Protein AF-A0A4V6ATI4-F1 (afdb_monomer_lite)

Structure (mmCIF, N/CA/C/O backbone):
data_AF-A0A4V6ATI4-F1
#
_entry.id   AF-A0A4V6ATI4-F1
#
loop_
_atom_site.group_PDB
_atom_site.id
_atom_site.type_symbol
_atom_site.label_atom_id
_atom_site.label_alt_id
_atom_site.label_comp_id
_atom_site.label_asym_id
_atom_site.label_entity_id
_atom_site.label_seq_id
_atom_site.pdbx_PDB_ins_code
_atom_site.Cartn_x
_atom_site.Cartn_y
_atom_site.Cartn_z
_atom_site.occupancy
_atom_site.B_iso_or_equiv
_atom_site.auth_seq_id
_atom_site.auth_comp_id
_atom_site.auth_asym_id
_atom_site.auth_atom_id
_atom_site.pdbx_PDB_model_num
ATOM 1 N N . MET A 1 1 ? -20.658 16.738 53.980 1.00 51.41 1 MET A N 1
ATOM 2 C CA . MET A 1 1 ? -21.753 16.509 53.014 1.00 51.41 1 MET A CA 1
ATOM 3 C C . MET A 1 1 ? -21.389 15.296 52.173 1.00 51.41 1 MET A C 1
ATOM 5 O O . MET A 1 1 ? -20.406 15.365 51.452 1.00 51.41 1 MET A O 1
ATOM 9 N N . GLY A 1 2 ? -22.086 14.169 52.348 1.00 73.56 2 GLY A N 1
ATOM 10 C CA . GLY A 1 2 ? -21.854 12.952 51.560 1.00 73.56 2 GLY A CA 1
ATOM 11 C C . GLY A 1 2 ? -22.590 13.044 50.225 1.00 73.56 2 GLY A C 1
ATOM 12 O O . GLY A 1 2 ? -23.800 13.262 50.216 1.00 73.56 2 GLY A O 1
ATOM 13 N N . GLY A 1 3 ? -21.861 12.955 49.112 1.00 78.12 3 GLY A N 1
ATOM 14 C CA . GLY A 1 3 ? -22.430 13.020 47.764 1.00 78.12 3 GLY A CA 1
ATOM 15 C C . GLY A 1 3 ? -23.331 11.821 47.461 1.00 78.12 3 GLY A C 1
ATOM 16 O O . GLY A 1 3 ? -23.058 10.707 47.905 1.00 78.12 3 GLY A O 1
ATOM 17 N N . ARG A 1 4 ? -24.415 12.050 46.707 1.00 84.00 4 ARG A N 1
ATOM 18 C CA . ARG A 1 4 ? -25.284 10.975 46.205 1.00 84.00 4 ARG A CA 1
ATOM 19 C C . ARG A 1 4 ? -24.460 10.013 45.334 1.00 84.00 4 ARG A C 1
ATOM 21 O O . ARG A 1 4 ? -23.765 10.495 44.441 1.00 84.00 4 ARG A O 1
ATOM 28 N N . PRO A 1 5 ? -24.543 8.688 45.551 1.00 80.81 5 PRO A N 1
ATOM 29 C CA . PRO A 1 5 ? -23.920 7.735 44.647 1.00 80.81 5 PRO A CA 1
ATOM 30 C C . PRO A 1 5 ? -24.667 7.744 43.309 1.00 80.81 5 PRO A C 1
ATOM 32 O O . PRO A 1 5 ? -25.898 7.702 43.276 1.00 80.81 5 PRO A O 1
ATOM 35 N N . PHE A 1 6 ? -23.917 7.790 42.212 1.00 78.69 6 PHE A N 1
ATOM 36 C CA . PHE A 1 6 ? -24.440 7.630 40.859 1.00 78.69 6 PHE A CA 1
ATOM 37 C C . PHE A 1 6 ? -23.923 6.309 40.293 1.00 78.69 6 PHE A C 1
ATOM 39 O O . PHE A 1 6 ? -22.732 6.018 40.385 1.00 78.69 6 PHE A O 1
ATOM 46 N N . GLY A 1 7 ? -24.826 5.505 39.735 1.00 79.94 7 GLY A N 1
ATOM 47 C CA . GLY A 1 7 ? -24.481 4.328 38.943 1.00 79.94 7 GLY A CA 1
ATOM 48 C C . GLY A 1 7 ? -24.511 4.683 37.460 1.00 79.94 7 GLY A C 1
ATOM 49 O O . GLY A 1 7 ? -25.443 5.347 37.011 1.00 79.94 7 GLY A O 1
ATOM 50 N N . LEU A 1 8 ? -23.503 4.248 36.708 1.00 77.75 8 LEU A N 1
ATOM 51 C CA . LEU A 1 8 ? -23.476 4.333 35.250 1.00 77.75 8 LEU A CA 1
ATOM 52 C C . LEU A 1 8 ? -23.745 2.938 34.687 1.00 77.75 8 LEU A C 1
ATOM 54 O O . LEU A 1 8 ? -23.033 1.996 35.023 1.00 77.75 8 LEU A O 1
ATOM 58 N N . VAL A 1 9 ? -24.757 2.817 33.832 1.00 81.50 9 VAL A N 1
ATOM 59 C CA . VAL A 1 9 ? -25.062 1.590 33.088 1.00 81.50 9 VAL A CA 1
ATOM 60 C C . VAL A 1 9 ? -24.976 1.922 31.609 1.00 81.50 9 VAL A C 1
ATOM 62 O O . VAL A 1 9 ? -25.601 2.884 31.159 1.00 81.50 9 VAL A O 1
ATOM 65 N N . ILE A 1 10 ? -24.199 1.141 30.862 1.00 83.44 10 ILE A N 1
ATOM 66 C CA . ILE A 1 10 ? -24.066 1.294 29.413 1.00 83.44 10 ILE A CA 1
ATOM 67 C C . ILE A 1 10 ? -24.834 0.152 28.761 1.00 83.44 10 ILE A C 1
ATOM 69 O O . ILE A 1 10 ? -24.592 -1.015 29.053 1.00 83.44 10 ILE A O 1
ATOM 73 N N . ASN A 1 11 ? -25.774 0.497 27.889 1.00 88.94 11 ASN A N 1
ATOM 74 C CA . ASN A 1 11 ? -26.579 -0.473 27.163 1.00 88.94 11 ASN A CA 1
ATOM 75 C C . ASN A 1 11 ? -26.072 -0.563 25.717 1.00 88.94 11 ASN A C 1
ATOM 77 O O . ASN A 1 11 ? -26.278 0.361 24.926 1.00 88.94 11 ASN A O 1
ATOM 81 N N . LEU A 1 12 ? -25.361 -1.643 25.398 1.00 86.81 12 LEU A N 1
ATOM 82 C CA . LEU A 1 12 ? -24.815 -1.903 24.072 1.00 86.81 12 LEU A CA 1
ATOM 83 C C . LEU A 1 12 ? -25.870 -2.570 23.199 1.00 86.81 12 LEU A C 1
ATOM 85 O O . LEU A 1 12 ? -26.280 -3.697 23.456 1.00 86.81 12 LEU A O 1
ATOM 89 N N . ASN A 1 13 ? -26.253 -1.886 22.126 1.00 90.31 13 ASN A N 1
ATOM 90 C CA . ASN A 1 13 ? -27.075 -2.456 21.068 1.00 90.31 13 ASN A CA 1
ATOM 91 C C . ASN A 1 13 ? -26.168 -2.764 19.878 1.00 90.31 13 ASN A C 1
ATOM 93 O O . ASN A 1 13 ? -25.536 -1.852 19.342 1.00 90.31 13 ASN A O 1
ATOM 97 N N . TYR A 1 14 ? -26.091 -4.029 19.471 1.00 88.50 14 TYR A N 1
ATOM 98 C CA . TYR A 1 14 ? -25.265 -4.455 18.342 1.00 88.50 14 TYR A CA 1
ATOM 99 C C . TYR A 1 14 ? -25.998 -5.468 17.464 1.00 88.50 14 TYR A C 1
ATOM 101 O O . TYR A 1 14 ? -27.003 -6.059 17.855 1.00 88.50 14 TYR A O 1
ATOM 109 N N . LYS A 1 15 ? -25.506 -5.628 16.237 1.00 91.50 15 LYS A N 1
ATOM 110 C CA . LYS A 1 15 ? -26.082 -6.510 15.225 1.00 91.50 15 LYS A CA 1
ATOM 111 C C . LYS A 1 15 ? -25.006 -7.472 14.742 1.00 91.50 15 LYS A C 1
ATOM 113 O O . LYS A 1 15 ? -23.894 -7.034 14.453 1.00 91.50 15 LYS A O 1
ATOM 118 N N . ASP A 1 16 ? -25.320 -8.761 14.678 1.00 88.31 16 ASP A N 1
ATOM 119 C CA . ASP A 1 16 ? -24.392 -9.749 14.120 1.00 88.31 16 ASP A CA 1
ATOM 120 C C . ASP A 1 16 ? -24.369 -9.709 12.579 1.00 88.31 16 ASP A C 1
ATOM 122 O O . ASP A 1 16 ? -25.160 -9.019 11.928 1.00 88.31 16 ASP A O 1
ATOM 126 N N . GLY A 1 17 ? -23.462 -10.482 11.975 1.00 86.31 17 GLY A N 1
ATOM 127 C CA . GLY A 1 17 ? -23.374 -10.608 10.516 1.00 86.31 17 GLY A CA 1
ATOM 128 C C . GLY A 1 17 ? -24.615 -11.226 9.854 1.00 86.31 17 GLY A C 1
ATOM 129 O O . GLY A 1 17 ? -24.803 -11.052 8.653 1.00 86.31 17 GLY A O 1
ATOM 130 N N . ASN A 1 18 ? -25.481 -11.898 10.620 1.00 91.69 18 ASN A N 1
ATOM 131 C CA . ASN A 1 18 ? -26.698 -12.559 10.132 1.00 91.69 18 ASN A CA 1
ATOM 132 C C . ASN A 1 18 ? -27.937 -11.663 10.232 1.00 91.69 18 ASN A C 1
ATOM 134 O O . ASN A 1 18 ? -28.995 -11.990 9.697 1.00 91.69 18 ASN A O 1
ATOM 138 N N . GLY A 1 19 ? -27.811 -10.523 10.898 1.00 90.00 19 GLY A N 1
ATOM 139 C CA . GLY A 1 19 ? -28.856 -9.535 11.014 1.00 90.00 19 GLY A CA 1
ATOM 140 C C . GLY A 1 19 ? -29.573 -9.490 12.359 1.00 90.00 19 GLY A C 1
ATOM 141 O O . GLY A 1 19 ? -30.452 -8.643 12.530 1.00 90.00 19 GLY A O 1
ATOM 142 N N . ASN A 1 20 ? -29.207 -10.361 13.295 1.00 92.25 20 ASN A N 1
ATOM 143 C CA . ASN A 1 20 ? -29.852 -10.463 14.594 1.00 92.25 20 ASN A CA 1
ATOM 144 C C . ASN A 1 20 ? -29.415 -9.309 15.491 1.00 92.25 20 ASN A C 1
ATOM 146 O O . ASN A 1 20 ? -28.237 -8.950 15.531 1.00 92.25 20 ASN A O 1
ATOM 150 N N . ILE A 1 21 ? -30.379 -8.733 16.204 1.00 92.69 21 ILE A N 1
ATOM 151 C CA . ILE A 1 21 ? -30.162 -7.606 17.107 1.00 92.69 21 ILE A CA 1
ATOM 152 C C . ILE A 1 21 ? -29.968 -8.154 18.518 1.00 92.69 21 ILE A C 1
ATOM 154 O O . ILE A 1 21 ? -30.798 -8.917 19.011 1.00 92.69 21 ILE A O 1
ATOM 158 N N . PHE A 1 22 ? -28.894 -7.722 19.164 1.00 91.38 22 PHE A N 1
ATOM 159 C CA . PHE A 1 22 ? -28.559 -8.052 20.539 1.00 91.38 22 PHE A CA 1
ATOM 160 C C . PHE A 1 22 ? -28.482 -6.780 21.372 1.00 91.38 22 PHE A C 1
ATOM 162 O O . PHE A 1 22 ? -28.078 -5.718 20.890 1.00 91.38 22 PHE A O 1
ATOM 169 N N . GLN A 1 23 ? -28.864 -6.914 22.635 1.00 91.12 23 GLN A N 1
ATOM 170 C CA . GLN A 1 23 ? -28.819 -5.849 23.617 1.00 91.12 23 GLN A CA 1
ATOM 171 C C . GLN A 1 23 ? -28.158 -6.392 24.881 1.00 91.12 23 GLN A C 1
ATOM 173 O O . GLN A 1 23 ? -28.637 -7.381 25.437 1.00 91.12 23 GLN A O 1
ATOM 178 N N . ASP A 1 24 ? -27.080 -5.751 25.325 1.00 86.88 24 ASP A N 1
ATOM 179 C CA . ASP A 1 24 ? -26.341 -6.160 26.518 1.00 86.88 24 ASP A CA 1
ATOM 180 C C . ASP A 1 24 ? -26.087 -4.978 27.461 1.00 86.88 24 ASP A C 1
ATOM 182 O O . ASP A 1 24 ? -25.717 -3.880 27.037 1.00 86.88 24 ASP A O 1
ATOM 186 N N . ALA A 1 25 ? -26.309 -5.199 28.756 1.00 85.44 25 ALA A N 1
ATOM 187 C CA . ALA A 1 25 ? -26.164 -4.183 29.790 1.00 85.44 25 ALA A CA 1
ATOM 188 C C . ALA A 1 25 ? -24.832 -4.380 30.517 1.00 85.44 25 ALA A C 1
ATOM 190 O O . ALA A 1 25 ? -24.690 -5.243 31.382 1.00 85.44 25 ALA A O 1
ATOM 191 N N . VAL A 1 26 ? -23.860 -3.539 30.180 1.00 81.44 26 VAL A N 1
ATOM 192 C CA . VAL A 1 26 ? -22.494 -3.637 30.685 1.00 81.44 26 VAL A CA 1
ATOM 193 C C . VAL A 1 26 ? -22.331 -2.739 31.918 1.00 81.44 26 VAL A C 1
ATOM 195 O O . VAL A 1 26 ? -22.599 -1.533 31.869 1.00 81.44 26 VAL A O 1
ATOM 198 N N . PHE A 1 27 ? -21.877 -3.320 33.035 1.00 78.75 27 PHE A N 1
ATOM 199 C CA . PHE A 1 27 ? -21.609 -2.618 34.298 1.00 78.75 27 PHE A CA 1
ATOM 200 C C . PHE A 1 27 ? -20.223 -2.990 34.836 1.00 78.75 27 PHE A C 1
ATOM 202 O O . PHE A 1 27 ? -19.949 -4.163 35.077 1.00 78.75 27 PHE A O 1
ATOM 209 N N . ASN A 1 28 ? -19.354 -1.993 35.044 1.00 72.81 28 ASN A N 1
ATOM 210 C CA . A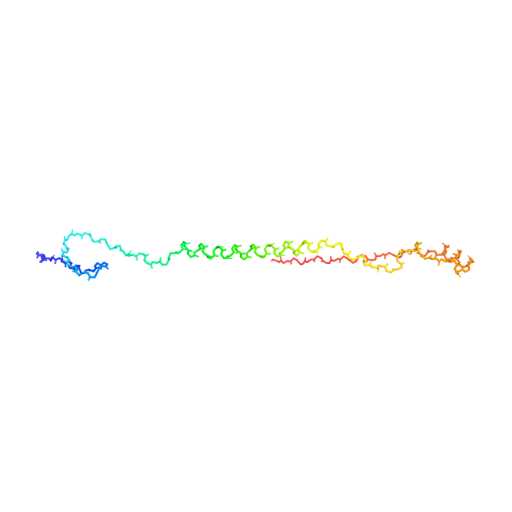SN A 1 28 ? -17.972 -2.174 35.524 1.00 72.81 28 ASN A CA 1
ATOM 211 C C . ASN A 1 28 ? -17.108 -3.138 34.684 1.00 72.81 28 ASN A C 1
ATOM 213 O O . ASN A 1 28 ? -16.199 -3.775 35.213 1.00 72.81 28 ASN A O 1
ATOM 217 N N . GLN A 1 29 ? -17.367 -3.250 33.382 1.00 77.19 29 GLN A N 1
ATOM 218 C CA . GLN A 1 29 ? -16.573 -4.077 32.471 1.00 77.19 29 GLN A CA 1
ATOM 219 C C . GLN A 1 29 ? -15.965 -3.218 31.360 1.00 77.19 29 GLN A C 1
ATOM 221 O O . GLN A 1 29 ? -16.519 -2.189 30.969 1.00 77.19 29 GLN A O 1
ATOM 226 N N . THR A 1 30 ? -14.816 -3.650 30.849 1.00 80.50 30 THR A N 1
ATOM 227 C CA . THR A 1 30 ? -14.158 -3.040 29.692 1.00 80.50 30 THR A CA 1
ATOM 228 C C . THR A 1 30 ? -14.698 -3.670 28.415 1.00 80.50 30 THR A C 1
ATOM 230 O O . THR A 1 30 ? -14.645 -4.887 28.260 1.00 80.50 30 THR A O 1
ATOM 233 N N . VAL A 1 31 ? -15.189 -2.843 27.491 1.00 76.50 31 VAL A N 1
ATOM 234 C CA . VAL A 1 31 ? -15.625 -3.279 26.159 1.00 76.50 31 VAL A CA 1
ATOM 235 C C . VAL A 1 31 ? -14.528 -2.941 25.160 1.00 76.50 31 VAL A C 1
ATOM 237 O O . VAL A 1 31 ? -14.161 -1.777 25.007 1.00 76.50 31 VAL A O 1
ATOM 240 N N . THR A 1 32 ? -14.003 -3.952 24.476 1.00 79.88 32 THR A N 1
ATOM 241 C CA . THR A 1 32 ? -13.059 -3.770 23.370 1.00 79.88 32 THR A CA 1
ATOM 242 C C . THR A 1 32 ? -13.827 -3.743 22.058 1.00 79.88 32 THR A C 1
ATOM 244 O O . THR A 1 32 ? -14.299 -4.781 21.596 1.00 79.88 32 THR A O 1
ATOM 247 N N . LEU A 1 33 ? -13.957 -2.559 21.461 1.00 75.75 33 LEU A N 1
ATOM 248 C CA . LEU A 1 33 ? -14.473 -2.428 20.104 1.00 75.75 33 LEU A CA 1
ATOM 249 C C . LEU A 1 33 ? -13.324 -2.643 19.123 1.00 75.75 33 LEU A C 1
ATOM 251 O O . LEU A 1 33 ? -12.448 -1.796 18.979 1.00 75.75 33 LEU A O 1
ATOM 255 N N . THR A 1 34 ? -13.325 -3.799 18.473 1.00 76.56 34 THR A N 1
ATOM 256 C CA . THR A 1 34 ? -12.477 -4.059 17.313 1.00 76.56 34 THR A CA 1
ATOM 257 C C . THR A 1 34 ? -13.263 -3.668 16.075 1.00 76.56 34 THR A C 1
ATOM 259 O O . THR A 1 34 ? -14.188 -4.378 15.670 1.00 76.56 34 THR A O 1
ATOM 262 N N . GLU A 1 35 ? -12.931 -2.522 15.497 1.00 72.81 35 GLU A N 1
ATOM 263 C CA . GLU A 1 35 ? -13.419 -2.184 14.169 1.00 72.81 35 GLU A CA 1
ATOM 264 C C . GLU A 1 35 ? -12.839 -3.189 13.176 1.00 72.81 35 GLU A C 1
ATOM 266 O O . GLU A 1 35 ? -11.662 -3.554 13.241 1.00 72.81 35 GLU A O 1
ATOM 271 N N . ARG A 1 36 ? -13.687 -3.693 12.277 1.00 71.12 36 ARG A N 1
ATOM 272 C CA . ARG A 1 36 ? -13.202 -4.480 11.154 1.00 71.12 36 ARG A CA 1
ATOM 273 C C . ARG A 1 36 ? -12.410 -3.516 10.287 1.00 71.12 36 ARG A C 1
ATOM 275 O O . ARG A 1 36 ? -12.981 -2.560 9.767 1.00 71.12 36 ARG A O 1
ATOM 282 N N . GLU A 1 37 ? -11.115 -3.761 10.145 1.00 67.12 37 GLU A N 1
ATOM 283 C CA . GLU A 1 37 ? -10.302 -3.098 9.135 1.00 67.12 37 GLU A CA 1
ATOM 284 C C . GLU A 1 37 ? -10.762 -3.591 7.753 1.00 67.12 37 GLU A C 1
ATOM 286 O O . GLU A 1 37 ? -10.060 -4.314 7.059 1.00 67.12 37 GLU A O 1
ATOM 291 N N . ASP A 1 38 ? -11.956 -3.182 7.313 1.00 67.00 38 ASP A N 1
ATOM 292 C CA . ASP A 1 38 ? -12.355 -3.209 5.899 1.00 67.00 38 ASP A CA 1
ATOM 293 C C . ASP A 1 38 ? -11.617 -2.078 5.139 1.00 67.00 38 ASP A C 1
ATOM 295 O O . ASP A 1 38 ? -12.130 -1.449 4.211 1.00 67.00 38 ASP A O 1
ATOM 299 N N . GLY A 1 39 ? -10.390 -1.783 5.574 1.00 68.38 39 GLY A N 1
ATOM 300 C CA . GLY A 1 39 ? -9.457 -0.885 4.937 1.00 68.38 39 GLY A CA 1
ATOM 301 C C . GLY A 1 39 ? -8.798 -1.659 3.818 1.00 68.38 39 GLY A C 1
ATOM 302 O O . GLY A 1 39 ? -7.982 -2.534 4.070 1.00 68.38 39 GLY A O 1
ATOM 303 N N . LEU A 1 40 ? -9.226 -1.356 2.595 1.00 73.94 40 LEU A N 1
ATOM 304 C CA . LEU A 1 40 ? -8.519 -1.587 1.342 1.00 73.94 40 LEU A CA 1
ATOM 305 C C . LEU A 1 40 ? -7.110 -2.190 1.539 1.00 73.94 40 LEU A C 1
ATOM 307 O O . LEU A 1 40 ? -6.191 -1.468 1.923 1.00 73.94 40 LEU A O 1
ATOM 311 N N . ASP A 1 41 ? -6.960 -3.492 1.274 1.00 87.81 41 ASP A N 1
ATOM 312 C CA . ASP A 1 41 ? -5.714 -4.224 1.521 1.00 87.81 41 ASP A CA 1
ATOM 313 C C . ASP A 1 41 ? -4.552 -3.636 0.701 1.00 87.81 41 ASP A C 1
ATOM 315 O O . ASP A 1 41 ? -4.376 -3.898 -0.497 1.00 87.81 41 ASP A O 1
ATOM 319 N N . GLY A 1 42 ? -3.773 -2.786 1.371 1.00 88.62 42 GLY A N 1
ATOM 320 C CA . GLY A 1 42 ? -2.665 -2.054 0.780 1.00 88.62 42 GLY A CA 1
ATOM 321 C C . GLY A 1 42 ? -1.551 -2.976 0.296 1.00 88.62 42 GLY A C 1
ATOM 322 O O . GLY A 1 42 ? -0.871 -2.624 -0.666 1.00 88.62 42 GLY A O 1
ATOM 323 N N . GLU A 1 43 ? -1.400 -4.161 0.897 1.00 89.25 43 GLU A N 1
ATOM 324 C CA . GLU A 1 43 ? -0.416 -5.160 0.479 1.00 89.25 43 GLU A CA 1
ATOM 325 C C . GLU A 1 43 ? -0.735 -5.661 -0.933 1.00 89.25 43 GLU A C 1
ATOM 327 O O . GLU A 1 43 ? 0.096 -5.559 -1.844 1.00 89.25 43 GLU A O 1
ATOM 332 N N . THR A 1 44 ? -1.975 -6.109 -1.144 1.00 89.50 44 THR A N 1
ATOM 333 C CA . THR A 1 44 ? -2.436 -6.615 -2.442 1.00 89.50 44 THR A CA 1
ATOM 334 C C . THR A 1 44 ? -2.392 -5.534 -3.525 1.00 89.50 44 THR A C 1
ATOM 336 O O . THR A 1 44 ? -1.980 -5.789 -4.661 1.00 89.50 44 THR A O 1
ATOM 339 N N . ILE A 1 45 ? -2.766 -4.297 -3.196 1.00 92.44 45 ILE A N 1
ATOM 340 C CA . ILE A 1 45 ? -2.737 -3.190 -4.164 1.00 92.44 45 ILE A CA 1
ATOM 341 C C . ILE A 1 45 ? -1.309 -2.807 -4.529 1.00 92.44 45 ILE A C 1
ATOM 343 O O . ILE A 1 45 ? -0.999 -2.647 -5.713 1.00 92.44 45 ILE A O 1
ATOM 347 N N . PHE A 1 46 ? -0.431 -2.690 -3.533 1.00 94.19 46 PHE A N 1
ATOM 348 C CA . PHE A 1 46 ? 0.978 -2.411 -3.765 1.00 94.19 46 PHE A CA 1
ATOM 349 C C . PHE A 1 46 ? 1.609 -3.484 -4.657 1.00 94.19 46 PHE A C 1
ATOM 351 O O . PHE A 1 46 ? 2.307 -3.147 -5.616 1.00 94.19 46 PHE A O 1
ATOM 358 N N . MET A 1 47 ? 1.298 -4.759 -4.408 1.00 96.00 47 MET A N 1
ATOM 359 C CA . MET A 1 47 ? 1.762 -5.871 -5.233 1.00 96.00 47 MET A CA 1
ATOM 360 C C . MET A 1 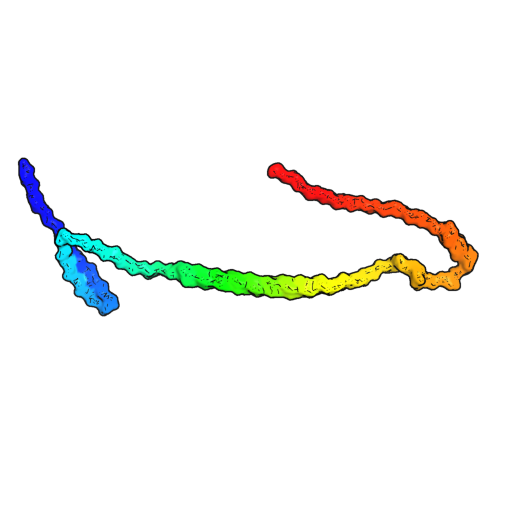47 ? 1.353 -5.696 -6.704 1.00 96.00 47 MET A C 1
ATOM 362 O O . MET A 1 47 ? 2.200 -5.828 -7.591 1.00 96.00 47 MET A O 1
ATOM 366 N N . TYR A 1 48 ? 0.094 -5.353 -6.995 1.00 95.69 48 TYR A N 1
ATOM 367 C CA . TYR A 1 48 ? -0.352 -5.158 -8.380 1.00 95.69 48 TYR A CA 1
ATOM 368 C C . TYR A 1 48 ? 0.306 -3.957 -9.062 1.00 95.69 48 TYR A C 1
ATOM 370 O O . TYR A 1 48 ? 0.718 -4.058 -10.222 1.00 95.69 48 TYR A O 1
ATOM 378 N N . VAL A 1 49 ? 0.465 -2.838 -8.349 1.00 97.00 49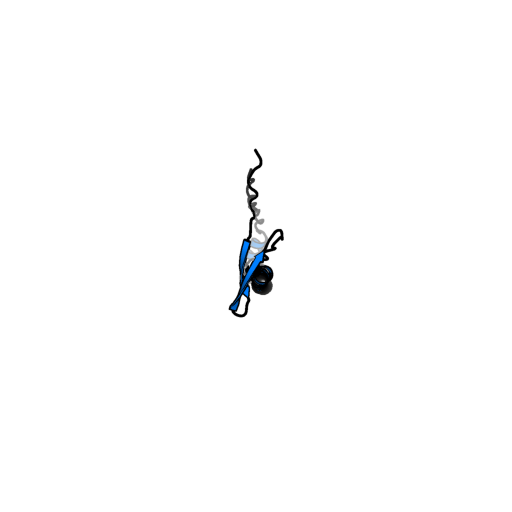 VAL A N 1
ATOM 379 C CA . VAL A 1 49 ? 1.173 -1.663 -8.878 1.00 97.00 49 VAL A CA 1
ATOM 380 C C . VAL A 1 49 ? 2.630 -2.019 -9.181 1.00 97.00 49 VAL A C 1
ATOM 382 O O . VAL A 1 49 ? 3.108 -1.752 -10.286 1.00 97.00 49 VAL A O 1
ATOM 385 N N . PHE A 1 50 ? 3.310 -2.702 -8.258 1.00 97.44 50 PHE A N 1
ATOM 386 C CA . PHE A 1 50 ? 4.694 -3.136 -8.425 1.00 97.44 50 PHE A CA 1
ATOM 387 C C . PHE A 1 50 ? 4.868 -4.085 -9.620 1.00 97.44 50 PHE A C 1
ATOM 389 O O . PHE A 1 50 ? 5.746 -3.871 -10.459 1.00 97.44 50 PHE A O 1
ATOM 396 N N . LEU A 1 51 ? 3.997 -5.091 -9.756 1.00 97.56 51 LEU A N 1
ATOM 397 C CA . LEU A 1 51 ? 4.023 -6.033 -10.879 1.00 97.56 51 LEU A CA 1
ATOM 398 C C . LEU A 1 51 ? 3.752 -5.349 -12.222 1.00 97.56 51 LEU A C 1
ATOM 400 O O . LEU A 1 51 ? 4.404 -5.678 -13.218 1.00 97.56 51 LEU A O 1
ATOM 404 N N . SER A 1 52 ? 2.833 -4.379 -12.266 1.00 97.62 52 SER A N 1
ATOM 405 C CA . SER A 1 52 ? 2.572 -3.609 -13.487 1.00 97.62 52 SER A CA 1
ATOM 406 C C . SER A 1 52 ? 3.795 -2.781 -13.905 1.00 97.62 52 SER A C 1
ATOM 408 O O . SER A 1 52 ? 4.191 -2.811 -15.074 1.00 97.62 52 SER A O 1
ATOM 410 N N . GLY A 1 53 ? 4.466 -2.136 -12.943 1.00 97.94 53 GLY A N 1
ATOM 411 C CA . GLY A 1 53 ? 5.703 -1.392 -13.170 1.00 97.94 53 GLY A CA 1
ATOM 412 C C . GLY A 1 53 ? 6.846 -2.290 -13.647 1.00 97.94 53 GLY A C 1
ATOM 413 O O . GLY A 1 53 ? 7.518 -1.964 -14.627 1.00 97.94 53 GLY A O 1
ATOM 414 N N . LEU A 1 54 ? 7.026 -3.457 -13.019 1.00 98.00 54 LEU A N 1
ATOM 415 C CA . LEU A 1 54 ? 8.029 -4.441 -13.428 1.00 98.00 54 LEU A CA 1
ATOM 416 C C . LEU A 1 54 ? 7.765 -4.951 -14.851 1.00 98.00 54 LEU A C 1
ATOM 418 O O . LEU A 1 54 ? 8.691 -5.040 -15.656 1.00 98.00 54 LEU A O 1
ATOM 422 N N . SER A 1 55 ? 6.503 -5.227 -15.184 1.00 97.25 55 SER A N 1
ATOM 423 C CA . SER A 1 55 ? 6.102 -5.680 -16.521 1.00 97.25 55 SER A CA 1
ATOM 424 C C . SER A 1 55 ? 6.421 -4.634 -17.593 1.00 97.25 55 SER A C 1
ATOM 426 O O . SER A 1 55 ? 7.009 -4.965 -18.624 1.00 97.25 55 SER A O 1
ATOM 428 N N . LEU A 1 56 ? 6.114 -3.357 -17.333 1.00 97.69 56 LEU A N 1
ATOM 429 C CA . LEU A 1 56 ? 6.482 -2.250 -18.222 1.00 97.69 56 LEU A CA 1
ATOM 430 C C . LEU A 1 56 ? 8.002 -2.135 -18.387 1.00 97.69 56 LEU A C 1
ATOM 432 O O . LEU A 1 56 ? 8.491 -1.966 -19.505 1.00 97.69 56 LEU A O 1
ATOM 436 N N . LEU A 1 57 ? 8.757 -2.276 -17.296 1.00 97.38 57 LEU A N 1
ATOM 437 C CA . LEU A 1 57 ? 10.216 -2.206 -17.326 1.00 97.38 57 LEU A CA 1
ATOM 438 C C . LEU A 1 57 ? 10.821 -3.350 -18.148 1.00 97.38 57 LEU A C 1
ATOM 440 O O . LEU A 1 57 ? 11.748 -3.111 -18.918 1.00 97.38 57 LEU A O 1
ATOM 444 N N . VAL A 1 58 ? 10.268 -4.564 -18.063 1.00 97.06 58 VAL A N 1
ATOM 445 C CA . VAL A 1 58 ? 10.678 -5.697 -18.907 1.00 97.06 58 VAL A CA 1
ATOM 446 C C . VAL A 1 58 ? 10.418 -5.401 -20.384 1.00 97.06 58 VAL A C 1
ATOM 448 O O . VAL A 1 58 ? 11.313 -5.602 -21.204 1.00 97.06 58 VAL A O 1
ATOM 451 N N . VAL A 1 59 ? 9.240 -4.875 -20.737 1.00 96.69 59 VAL A N 1
ATOM 452 C CA . VAL A 1 59 ? 8.916 -4.507 -22.128 1.00 96.69 59 VAL A CA 1
ATOM 453 C C . VAL A 1 59 ? 9.888 -3.449 -22.657 1.00 96.69 59 VAL A C 1
ATOM 455 O O . VAL A 1 59 ? 10.460 -3.617 -23.736 1.00 96.69 59 VAL A O 1
ATOM 458 N N . VAL A 1 60 ? 10.136 -2.391 -21.882 1.00 95.62 60 VAL A N 1
ATOM 459 C CA . VAL A 1 60 ? 11.089 -1.332 -22.246 1.00 95.62 60 VAL A CA 1
ATOM 460 C C . VAL A 1 60 ? 12.518 -1.875 -22.327 1.00 95.62 60 VAL A C 1
ATOM 462 O O . VAL A 1 60 ? 13.247 -1.550 -23.263 1.00 95.62 60 VAL A O 1
ATOM 465 N N . GLY A 1 61 ? 12.926 -2.730 -21.389 1.00 94.44 61 GLY A N 1
ATOM 466 C CA . GLY A 1 61 ? 14.244 -3.360 -21.371 1.00 94.44 61 GLY A CA 1
ATOM 467 C C . GLY A 1 61 ? 14.478 -4.250 -22.591 1.00 94.44 61 GLY A C 1
ATOM 468 O O . GLY A 1 61 ? 15.530 -4.163 -23.228 1.00 94.44 61 GLY A O 1
ATOM 469 N N . LEU A 1 62 ? 13.478 -5.044 -22.981 1.00 94.56 62 LEU A N 1
ATOM 470 C CA . LEU A 1 62 ? 13.511 -5.837 -24.210 1.00 94.56 62 LEU A CA 1
ATOM 471 C C . LEU A 1 62 ? 13.579 -4.940 -25.449 1.00 94.56 62 LEU A C 1
ATOM 473 O O . LEU A 1 62 ? 14.394 -5.198 -26.337 1.00 94.56 62 LEU A O 1
ATOM 477 N N . HIS A 1 63 ? 12.799 -3.857 -25.489 1.00 92.38 63 HIS A N 1
ATOM 478 C CA . HIS A 1 63 ? 12.843 -2.888 -26.583 1.00 92.38 63 HIS A CA 1
ATOM 479 C C . HIS A 1 63 ? 14.244 -2.273 -26.738 1.00 92.38 63 HIS A C 1
ATOM 481 O O . HIS A 1 63 ? 14.834 -2.342 -27.819 1.00 92.38 63 HIS A O 1
ATOM 487 N N . GLN A 1 64 ? 14.838 -1.778 -25.646 1.00 91.00 64 GLN A N 1
ATOM 488 C CA . GLN A 1 64 ? 16.197 -1.226 -25.648 1.00 91.00 64 GLN A CA 1
ATOM 489 C C . GLN A 1 64 ? 17.258 -2.269 -26.030 1.00 91.00 64 GLN A C 1
ATOM 491 O O . GLN A 1 64 ? 18.208 -1.967 -26.761 1.00 91.00 64 GLN A O 1
ATOM 496 N N . LEU A 1 65 ? 17.112 -3.522 -25.590 1.00 88.06 65 LEU A N 1
ATOM 497 C CA . LEU A 1 65 ? 18.023 -4.604 -25.966 1.00 88.06 65 LEU A CA 1
ATOM 498 C C . LEU A 1 65 ? 17.935 -4.934 -27.467 1.00 88.06 65 LEU A C 1
ATOM 500 O O . LEU A 1 65 ? 18.957 -5.152 -28.123 1.00 88.06 65 LEU A O 1
ATOM 504 N N . MET A 1 66 ? 16.731 -4.947 -28.040 1.00 85.19 66 MET A N 1
ATOM 505 C CA . MET A 1 66 ? 16.531 -5.181 -29.472 1.00 85.19 66 MET A CA 1
ATOM 506 C C . MET A 1 66 ? 17.048 -4.010 -30.320 1.00 85.19 66 MET A C 1
ATOM 508 O O . MET A 1 66 ? 17.704 -4.232 -31.341 1.00 85.19 66 MET A O 1
ATOM 512 N N . GLU A 1 67 ? 16.813 -2.768 -29.896 1.00 79.19 67 GLU A N 1
ATOM 513 C CA . GLU A 1 67 ? 17.318 -1.572 -30.578 1.00 79.19 67 GLU A CA 1
ATOM 514 C C . GLU A 1 67 ? 18.842 -1.444 -30.496 1.00 79.19 67 GLU A C 1
ATOM 516 O O . GLU A 1 67 ? 19.503 -1.164 -31.502 1.00 79.19 67 GLU A O 1
ATOM 521 N N . SER A 1 68 ? 19.434 -1.721 -29.333 1.00 71.19 68 SER A N 1
ATOM 522 C CA . SER A 1 68 ? 20.892 -1.715 -29.165 1.00 71.19 68 SER A CA 1
ATOM 523 C C . SER A 1 68 ? 21.578 -2.787 -30.019 1.00 71.19 68 SER A C 1
ATOM 525 O O . SER A 1 68 ? 22.641 -2.527 -30.590 1.00 71.19 68 SER A O 1
ATOM 527 N N . ARG A 1 69 ? 20.953 -3.959 -30.210 1.00 64.62 69 ARG A N 1
ATOM 528 C CA . ARG A 1 69 ? 21.432 -4.975 -31.165 1.00 64.62 69 ARG A CA 1
ATOM 529 C C . ARG A 1 69 ? 21.321 -4.510 -32.619 1.00 64.62 69 ARG A C 1
ATOM 531 O O . ARG A 1 69 ? 22.247 -4.753 -33.389 1.00 64.62 69 ARG A O 1
ATOM 538 N N . LYS A 1 70 ? 20.255 -3.792 -32.999 1.00 58.97 70 LYS A N 1
ATOM 539 C CA . LYS A 1 70 ? 20.115 -3.211 -34.353 1.00 58.97 70 LYS A CA 1
ATOM 540 C C . LYS A 1 70 ? 21.166 -2.129 -34.648 1.00 58.97 70 LYS A C 1
ATOM 542 O O . LYS A 1 70 ? 21.598 -2.012 -35.793 1.00 58.97 70 LYS A O 1
ATOM 547 N N . ARG A 1 71 ? 21.632 -1.392 -33.631 1.00 58.41 71 ARG A N 1
ATOM 548 C CA . ARG A 1 71 ? 22.722 -0.399 -33.745 1.00 58.41 71 ARG A CA 1
ATOM 549 C C . ARG A 1 71 ? 24.125 -0.994 -33.907 1.00 58.41 71 ARG A C 1
ATOM 551 O O . ARG A 1 71 ? 25.036 -0.255 -34.258 1.00 58.41 71 ARG A O 1
ATOM 558 N N . ARG A 1 72 ? 24.314 -2.307 -33.721 1.00 58.03 72 ARG A N 1
ATOM 559 C CA . ARG A 1 72 ? 25.584 -3.004 -34.020 1.00 58.03 72 ARG A CA 1
ATOM 560 C C . ARG A 1 72 ? 25.736 -3.392 -35.497 1.00 58.03 72 ARG A C 1
ATOM 562 O O . ARG A 1 72 ? 26.501 -4.295 -35.819 1.00 58.03 72 ARG A O 1
ATOM 569 N N . ARG A 1 73 ? 25.021 -2.738 -36.416 1.00 61.06 73 ARG A N 1
ATOM 570 C CA . ARG A 1 73 ? 25.396 -2.796 -37.832 1.00 61.06 73 ARG A CA 1
ATOM 571 C C . ARG A 1 73 ? 26.641 -1.922 -38.009 1.00 61.06 73 ARG A C 1
ATOM 573 O O . ARG A 1 73 ? 26.617 -0.785 -37.534 1.00 61.06 73 ARG A O 1
ATOM 580 N N . PRO A 1 74 ? 27.726 -2.420 -38.628 1.00 63.00 74 PRO A N 1
ATOM 581 C CA . PRO A 1 74 ? 28.859 -1.564 -38.954 1.00 63.00 74 PRO A CA 1
ATOM 582 C C . PRO A 1 74 ? 28.330 -0.370 -39.747 1.00 63.00 74 PRO A C 1
ATOM 584 O O . PRO A 1 74 ? 27.482 -0.546 -40.627 1.00 63.00 74 PRO A O 1
ATOM 587 N N . ALA A 1 75 ? 28.771 0.838 -39.382 1.00 64.62 75 ALA A N 1
ATOM 588 C CA . ALA A 1 75 ? 28.400 2.046 -40.104 1.00 64.62 75 ALA A CA 1
ATOM 589 C C . ALA A 1 75 ? 28.620 1.787 -41.603 1.00 64.62 75 ALA A C 1
ATOM 591 O O . ALA A 1 75 ? 29.669 1.226 -41.951 1.00 64.62 75 ALA A O 1
ATOM 592 N N . PRO A 1 76 ? 27.651 2.120 -42.481 1.00 65.62 76 PRO A N 1
ATOM 593 C CA . PRO A 1 76 ? 27.870 1.992 -43.912 1.00 65.62 76 PRO A CA 1
ATOM 594 C C . PRO A 1 76 ? 29.180 2.707 -44.217 1.00 65.62 76 PRO A C 1
ATOM 596 O O . PRO A 1 76 ? 29.399 3.810 -43.709 1.00 65.62 76 PRO A O 1
ATOM 599 N N . LYS A 1 77 ? 30.083 2.041 -44.947 1.00 63.19 77 LYS A N 1
ATOM 600 C CA . LYS A 1 77 ? 31.315 2.671 -45.417 1.00 63.19 77 LYS A CA 1
ATOM 601 C C . LYS A 1 77 ? 30.874 3.916 -46.172 1.00 63.19 77 LYS A C 1
ATOM 603 O O . LYS A 1 77 ? 30.362 3.816 -47.279 1.00 63.19 77 LYS A O 1
ATOM 608 N N . VAL A 1 78 ? 30.982 5.069 -45.523 1.00 70.00 78 VAL A N 1
ATOM 609 C CA . VAL A 1 78 ? 30.757 6.348 -46.172 1.00 70.00 78 VAL A CA 1
ATOM 610 C C . VAL A 1 78 ? 31.866 6.419 -47.200 1.00 70.00 78 VAL A C 1
ATOM 612 O O . VAL A 1 78 ? 33.040 6.400 -46.825 1.00 70.00 78 VAL A O 1
ATOM 615 N N . GLU A 1 79 ? 31.499 6.398 -48.477 1.00 69.06 79 GLU A N 1
ATOM 616 C CA . GLU A 1 79 ? 32.432 6.605 -49.572 1.00 69.06 79 GLU A CA 1
ATOM 617 C C . GLU A 1 79 ? 33.036 7.998 -49.388 1.00 69.06 79 GLU A C 1
ATOM 619 O O . GLU A 1 79 ? 32.481 9.017 -49.793 1.00 69.06 79 GLU A O 1
ATOM 624 N N . MET A 1 80 ? 34.170 8.065 -48.692 1.00 65.88 80 MET A N 1
ATOM 625 C CA . MET A 1 80 ? 35.061 9.203 -48.806 1.00 65.88 80 MET A CA 1
ATOM 626 C C . MET A 1 80 ? 35.573 9.157 -50.241 1.00 65.88 80 MET A C 1
ATOM 628 O O . MET A 1 80 ? 36.523 8.431 -50.536 1.00 65.88 80 MET A O 1
ATOM 632 N N . GLY A 1 81 ? 34.894 9.878 -51.136 1.00 71.38 81 GLY A N 1
ATOM 633 C CA . GLY A 1 81 ? 35.304 10.021 -52.530 1.00 71.38 81 GLY A CA 1
ATOM 634 C C . GLY A 1 81 ? 36.808 10.298 -52.655 1.00 71.38 81 GLY A C 1
ATOM 635 O O . GLY A 1 81 ? 37.404 10.910 -51.763 1.00 71.38 81 GLY A O 1
ATOM 636 N N . THR A 1 82 ? 37.406 9.758 -53.726 1.00 61.72 82 THR A N 1
ATOM 637 C CA . THR A 1 82 ? 38.792 9.930 -54.234 1.00 61.72 82 THR A CA 1
ATOM 638 C C . THR A 1 82 ? 39.931 10.017 -53.207 1.00 61.72 82 THR A C 1
ATOM 640 O O . THR A 1 82 ? 41.019 10.488 -53.519 1.00 61.72 82 THR A O 1
ATOM 643 N N . SER A 1 83 ? 39.726 9.554 -51.974 1.00 58.25 83 SER A N 1
ATOM 644 C CA . SER A 1 83 ? 40.746 9.610 -50.920 1.00 58.25 83 SER A CA 1
ATOM 645 C C . SER A 1 83 ? 41.761 8.466 -51.047 1.00 58.25 83 SER A C 1
ATOM 647 O O . SER A 1 83 ? 42.832 8.526 -50.444 1.00 58.25 83 SER A O 1
ATOM 649 N N . SER A 1 84 ? 41.438 7.442 -51.845 1.00 58.38 84 SER A N 1
ATOM 650 C CA . SER A 1 84 ? 42.362 6.394 -52.278 1.00 58.38 84 SER A CA 1
ATOM 651 C C . SER A 1 84 ? 42.924 6.770 -53.647 1.00 58.38 84 SER A C 1
ATOM 653 O O . SER A 1 84 ? 42.254 6.629 -54.664 1.00 58.38 84 SER A O 1
ATOM 655 N N . HIS A 1 85 ? 44.158 7.269 -53.670 1.00 59.22 85 HIS A N 1
ATOM 656 C CA . HIS A 1 85 ? 44.886 7.557 -54.911 1.00 59.22 85 HIS A CA 1
ATOM 657 C C . HIS A 1 85 ? 45.389 6.283 -55.619 1.00 59.22 85 HIS A C 1
ATOM 659 O O . HIS A 1 85 ? 45.925 6.385 -56.717 1.00 59.22 85 HIS A O 1
ATOM 665 N N . ASN A 1 86 ? 45.236 5.106 -54.996 1.00 60.66 86 ASN A N 1
ATOM 666 C CA . ASN A 1 86 ? 45.773 3.840 -55.505 1.00 60.66 86 ASN A CA 1
ATOM 667 C C . ASN A 1 86 ? 44.956 3.228 -56.651 1.00 60.66 86 ASN A C 1
ATOM 669 O O . ASN A 1 86 ? 45.507 2.423 -57.390 1.00 60.66 86 ASN A O 1
ATOM 673 N N . ASP A 1 87 ? 43.689 3.615 -56.816 1.00 61.09 87 ASP A N 1
ATOM 674 C CA . ASP A 1 87 ? 42.799 3.047 -57.844 1.00 61.09 87 ASP A CA 1
ATOM 675 C C . ASP A 1 87 ? 42.562 4.009 -59.023 1.00 61.09 87 ASP A C 1
ATOM 677 O O . ASP A 1 87 ? 41.678 3.790 -59.850 1.00 61.09 87 ASP A O 1
ATOM 681 N N . VAL A 1 88 ? 43.322 5.108 -59.097 1.00 67.75 88 VAL A N 1
ATOM 682 C CA . VAL A 1 88 ? 43.201 6.094 -60.178 1.00 67.75 88 VAL A CA 1
ATOM 683 C C . VAL A 1 88 ? 44.221 5.765 -61.266 1.00 67.75 88 VAL A C 1
ATOM 685 O O . VAL A 1 88 ? 45.417 5.971 -61.074 1.00 67.75 88 VAL A O 1
ATOM 688 N N . ASP A 1 89 ? 43.750 5.270 -62.412 1.00 71.50 89 ASP A N 1
ATOM 689 C CA . ASP A 1 89 ? 44.604 5.043 -63.579 1.00 71.50 89 ASP A CA 1
ATOM 690 C C . ASP A 1 89 ? 45.012 6.382 -64.224 1.00 71.50 89 ASP A C 1
ATOM 692 O O . ASP A 1 89 ? 44.176 7.205 -64.608 1.00 71.50 89 ASP A O 1
ATOM 696 N N . LEU A 1 90 ? 46.323 6.604 -64.321 1.00 78.06 90 LEU A N 1
ATOM 697 C CA . LEU A 1 90 ? 46.939 7.816 -64.869 1.00 78.06 90 LEU A CA 1
ATOM 698 C C . LEU A 1 90 ? 47.481 7.595 -66.294 1.00 78.06 90 LEU A C 1
ATOM 700 O O . LEU A 1 90 ? 48.171 8.465 -66.824 1.00 78.06 90 LEU A O 1
ATOM 704 N N . SER A 1 91 ? 47.162 6.459 -66.927 1.00 78.25 91 SER A N 1
ATOM 705 C CA . SER A 1 91 ? 47.643 6.064 -68.261 1.00 78.25 91 SER A CA 1
ATOM 706 C C . SER A 1 91 ? 47.262 7.025 -69.398 1.00 78.25 91 SER A C 1
ATOM 708 O O . SER A 1 91 ? 47.933 7.048 -70.428 1.00 78.25 91 SER A O 1
ATOM 710 N N . TRP A 1 92 ? 46.228 7.851 -69.213 1.00 80.06 92 TRP A N 1
ATOM 711 C CA . TRP A 1 92 ? 45.777 8.847 -70.192 1.00 80.06 92 TRP A CA 1
ATOM 712 C C . TRP A 1 92 ? 46.589 10.155 -70.173 1.00 80.06 92 TRP A C 1
ATOM 714 O O . TRP A 1 92 ? 46.484 10.954 -71.105 1.00 80.06 92 TRP A O 1
ATOM 724 N N . ILE A 1 93 ? 47.389 10.397 -69.127 1.00 80.12 93 ILE A N 1
ATOM 725 C CA . ILE A 1 93 ? 48.178 11.624 -68.976 1.00 80.12 93 ILE A CA 1
ATOM 726 C C . ILE A 1 93 ? 49.549 11.425 -69.640 1.00 80.12 93 ILE A C 1
ATOM 728 O O . ILE A 1 93 ? 50.232 10.440 -69.349 1.00 80.12 93 ILE A O 1
ATOM 732 N N . PRO A 1 94 ? 50.016 12.365 -70.484 1.00 82.69 94 PRO A N 1
ATOM 733 C CA . PRO A 1 94 ? 51.362 12.312 -71.043 1.00 82.69 94 PRO A CA 1
ATOM 734 C C . PRO A 1 94 ? 52.430 12.170 -69.949 1.00 82.69 94 PRO A C 1
ATOM 736 O O . PRO A 1 94 ? 52.405 12.881 -68.940 1.00 82.69 94 PRO A O 1
ATOM 739 N N . GLN A 1 95 ? 53.402 11.275 -70.156 1.00 77.69 95 GLN A N 1
ATOM 740 C CA . GLN A 1 95 ? 54.422 10.952 -69.145 1.00 77.69 95 GLN A CA 1
ATOM 741 C C . GLN A 1 95 ? 55.216 12.178 -68.672 1.00 77.69 95 GLN A C 1
ATOM 743 O O . GLN A 1 95 ? 55.637 12.253 -67.517 1.00 77.69 95 GLN A O 1
ATOM 748 N N . GLU A 1 96 ? 55.381 13.169 -69.545 1.00 78.12 96 GLU A N 1
ATOM 749 C CA . GLU A 1 96 ? 56.051 14.427 -69.230 1.00 78.12 96 GLU A CA 1
ATOM 750 C C . GLU A 1 96 ? 55.314 15.219 -68.138 1.00 78.12 96 GLU A C 1
ATOM 752 O O . GLU A 1 96 ? 55.939 15.727 -67.206 1.00 78.12 96 GLU A O 1
ATOM 757 N N . THR A 1 97 ? 53.979 15.234 -68.180 1.00 79.75 97 THR A N 1
ATOM 758 C CA . THR A 1 97 ? 53.125 15.854 -67.159 1.00 79.75 97 THR A CA 1
ATOM 75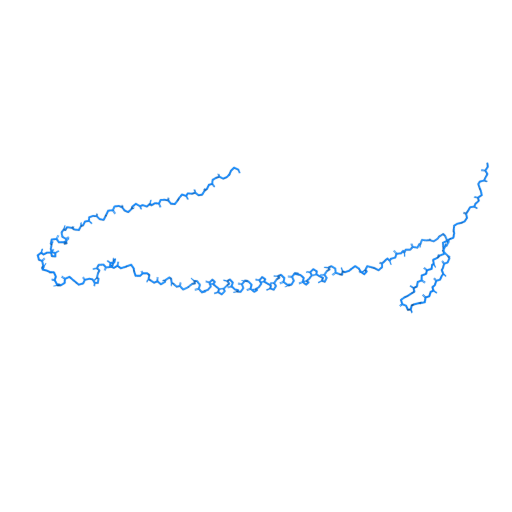9 C C . THR A 1 97 ? 53.103 15.026 -65.872 1.00 79.75 97 THR A C 1
ATOM 761 O O . THR A 1 97 ? 53.191 15.583 -64.777 1.00 79.75 97 THR A O 1
ATOM 764 N N . LEU A 1 98 ? 53.067 13.693 -65.982 1.00 77.75 98 LEU A N 1
ATOM 765 C CA . LEU A 1 98 ? 53.092 12.787 -64.827 1.00 77.75 98 LEU A CA 1
ATOM 766 C C . LEU A 1 98 ? 54.361 12.980 -63.976 1.00 77.75 98 LEU A C 1
ATOM 768 O O . LEU A 1 98 ? 54.306 13.054 -62.745 1.00 77.75 98 LEU A O 1
ATOM 772 N N . ASN A 1 99 ? 55.510 13.128 -64.638 1.00 76.25 99 ASN A N 1
ATOM 773 C CA . ASN A 1 99 ? 56.800 13.339 -63.986 1.00 76.25 99 ASN A CA 1
ATOM 774 C C . ASN A 1 99 ? 56.886 14.694 -63.262 1.00 76.25 99 ASN A C 1
ATOM 776 O O . ASN A 1 99 ? 57.558 14.797 -62.233 1.00 76.25 99 ASN A O 1
ATOM 780 N N . GLN A 1 100 ? 56.194 15.722 -63.763 1.00 76.12 100 GLN A N 1
ATOM 781 C CA . GLN A 1 100 ? 56.105 17.029 -63.105 1.00 76.12 100 GLN A CA 1
ATOM 782 C C . GLN A 1 100 ? 55.214 16.975 -61.857 1.00 76.12 100 GLN A C 1
ATOM 784 O O . GLN A 1 100 ? 55.592 17.505 -60.813 1.00 76.12 100 GLN A O 1
ATOM 789 N N . ILE A 1 101 ? 54.080 16.270 -61.928 1.00 72.00 101 ILE A N 1
ATOM 790 C CA . ILE A 1 101 ? 53.143 16.109 -60.804 1.00 72.00 101 ILE A CA 1
ATOM 791 C C . ILE A 1 101 ? 53.786 15.315 -59.657 1.00 72.00 101 ILE A C 1
ATOM 793 O O . ILE A 1 101 ? 53.712 15.736 -58.502 1.00 72.00 101 ILE A O 1
ATOM 797 N N . ASN A 1 102 ? 54.485 14.215 -59.963 1.00 69.44 102 ASN A N 1
ATOM 798 C CA . ASN A 1 102 ? 55.171 13.401 -58.952 1.00 69.44 102 ASN A CA 1
ATOM 799 C C . ASN A 1 102 ? 56.300 14.161 -58.236 1.00 69.44 102 ASN A C 1
ATOM 801 O O . ASN A 1 102 ? 56.539 13.939 -57.048 1.00 69.44 102 ASN A O 1
ATOM 805 N N . LYS A 1 103 ? 56.977 15.090 -58.926 1.00 68.19 103 LYS A N 1
ATOM 806 C CA . LYS A 1 103 ? 58.000 15.959 -58.320 1.00 68.19 103 LYS A CA 1
ATOM 807 C C . LYS A 1 103 ? 57.408 17.084 -57.465 1.00 68.19 103 LYS A C 1
ATOM 809 O O . LYS A 1 103 ? 58.086 17.566 -56.561 1.00 68.19 103 LYS A O 1
ATOM 814 N N . ALA A 1 104 ? 56.168 17.493 -57.728 1.00 63.78 104 ALA A N 1
ATOM 815 C CA . ALA A 1 104 ? 55.532 18.668 -57.135 1.00 63.78 104 ALA A CA 1
ATOM 816 C C . ALA A 1 104 ? 54.465 18.335 -56.075 1.00 63.78 104 ALA A C 1
ATOM 818 O O . ALA A 1 104 ? 53.546 19.128 -55.874 1.00 63.78 104 ALA A O 1
ATOM 819 N N . SER A 1 105 ? 54.561 17.188 -55.388 1.00 56.38 105 SER A N 1
ATOM 820 C CA . SER A 1 105 ? 53.584 16.820 -54.352 1.00 56.38 105 SER A CA 1
ATOM 821 C C . SER A 1 105 ? 53.488 17.919 -53.276 1.00 56.38 105 SER A C 1
ATOM 823 O O . SER A 1 105 ? 54.472 18.167 -52.563 1.00 56.38 105 SER A O 1
ATOM 825 N N . PRO A 1 106 ? 52.343 18.619 -53.135 1.00 59.75 106 PRO A N 1
ATOM 826 C CA . PRO A 1 106 ? 52.217 19.695 -52.167 1.00 59.75 106 PRO A CA 1
ATOM 827 C C . PRO A 1 106 ? 52.240 19.090 -50.767 1.00 59.75 106 PRO A C 1
ATOM 829 O O . PRO A 1 106 ? 51.409 18.244 -50.427 1.00 59.75 106 PRO A O 1
ATOM 832 N N . LYS A 1 107 ? 53.182 19.537 -49.928 1.00 57.44 107 LYS A N 1
ATOM 833 C CA . LYS A 1 107 ? 53.206 19.208 -48.498 1.00 57.44 107 LYS A CA 1
ATOM 834 C C . LYS A 1 107 ? 51.820 19.476 -47.906 1.00 57.44 107 LYS A C 1
ATOM 836 O O . LYS A 1 107 ? 51.377 20.619 -47.829 1.00 57.44 107 LYS A O 1
ATOM 841 N N . ARG A 1 108 ? 51.147 18.394 -47.509 1.00 55.62 108 ARG A N 1
ATOM 842 C CA . ARG A 1 108 ? 49.823 18.368 -46.877 1.00 55.62 108 ARG A CA 1
ATOM 843 C C . ARG A 1 108 ? 49.758 19.437 -45.781 1.00 55.62 108 ARG A C 1
ATOM 845 O O . ARG A 1 108 ? 50.511 19.372 -44.810 1.00 55.62 108 ARG A O 1
ATOM 852 N N . SER A 1 109 ? 48.897 20.436 -45.960 1.00 56.84 109 SER A N 1
ATOM 853 C CA . SER A 1 109 ? 48.775 21.557 -45.027 1.00 56.84 109 SER A CA 1
ATOM 854 C C . SER A 1 109 ? 48.314 21.085 -43.634 1.00 56.84 109 SER A C 1
ATOM 856 O O . SER A 1 109 ? 47.591 20.085 -43.525 1.00 56.84 109 SER A O 1
ATOM 858 N N . PRO A 1 110 ? 48.724 21.764 -42.542 1.00 57.59 110 PRO A N 1
ATOM 859 C CA . PRO A 1 110 ? 48.408 21.330 -41.185 1.00 57.59 110 PRO A CA 1
ATOM 860 C C . PRO A 1 110 ? 46.900 21.387 -40.925 1.00 57.59 110 PRO A C 1
ATOM 862 O O . PRO A 1 110 ? 46.273 22.447 -40.957 1.00 57.59 110 PRO A O 1
ATOM 865 N N . ARG A 1 111 ? 46.302 20.230 -40.637 1.00 59.19 111 ARG A N 1
ATOM 866 C CA . ARG A 1 111 ? 44.881 20.109 -40.298 1.00 59.19 111 ARG A CA 1
ATOM 867 C C . ARG A 1 111 ? 44.621 20.753 -38.929 1.00 59.19 111 ARG A C 1
ATOM 869 O O . ARG A 1 111 ? 44.980 20.185 -37.901 1.00 59.19 111 ARG A O 1
ATOM 876 N N . LYS A 1 112 ? 43.970 21.923 -38.909 1.00 51.62 112 LYS A N 1
ATOM 877 C CA . LYS A 1 112 ? 43.483 22.589 -37.684 1.00 51.62 112 LYS A CA 1
ATOM 878 C C . LYS A 1 112 ? 42.532 21.654 -36.921 1.00 51.62 112 LYS A C 1
ATOM 880 O O . LYS A 1 112 ? 41.439 21.346 -37.396 1.00 51.62 112 LYS A O 1
ATOM 885 N N . ARG A 1 113 ? 42.931 21.209 -35.727 1.00 57.53 113 ARG A N 1
ATOM 886 C CA . ARG A 1 113 ? 42.073 20.468 -34.790 1.00 57.53 113 ARG A CA 1
ATOM 887 C C . ARG A 1 113 ? 41.295 21.481 -33.947 1.00 57.53 113 ARG A C 1
ATOM 889 O O . ARG A 1 113 ? 41.858 22.066 -33.032 1.00 57.53 113 ARG A O 1
ATOM 896 N N . SER A 1 114 ? 40.020 21.709 -34.261 1.00 52.97 114 SER A N 1
ATOM 897 C CA . SER A 1 114 ? 39.130 22.480 -33.382 1.00 52.97 114 SER A CA 1
ATOM 898 C C . SER A 1 114 ? 38.894 21.683 -32.093 1.00 52.97 114 SER A C 1
ATOM 900 O O . SER A 1 114 ? 38.343 20.581 -32.139 1.00 52.97 114 SER A O 1
ATOM 902 N N . GLN A 1 115 ? 39.377 22.189 -30.955 1.00 58.75 115 GLN A N 1
ATOM 903 C CA . GLN A 1 115 ? 39.062 21.645 -29.633 1.00 58.75 115 GLN A CA 1
ATOM 904 C C . GLN A 1 115 ? 37.598 21.963 -29.307 1.00 58.75 115 GLN A C 1
ATOM 906 O O . GLN A 1 115 ? 37.200 23.125 -29.261 1.00 58.75 115 GLN A O 1
ATOM 911 N N . LYS A 1 116 ? 36.788 20.922 -29.077 1.00 52.38 116 LYS A N 1
ATOM 912 C CA . LYS A 1 116 ? 35.451 21.071 -28.494 1.00 52.38 116 LYS A CA 1
ATOM 913 C C . LYS A 1 116 ? 35.594 21.671 -27.092 1.00 52.38 116 LYS A C 1
ATOM 915 O O . LYS A 1 116 ? 36.350 21.154 -26.275 1.00 52.38 116 LYS A O 1
ATOM 920 N N . ARG A 1 117 ? 34.881 22.775 -26.864 1.00 52.47 117 ARG A N 1
ATOM 921 C CA . ARG A 1 117 ? 34.791 23.509 -25.596 1.00 52.47 117 ARG A CA 1
ATOM 922 C C . ARG A 1 117 ? 34.258 22.574 -2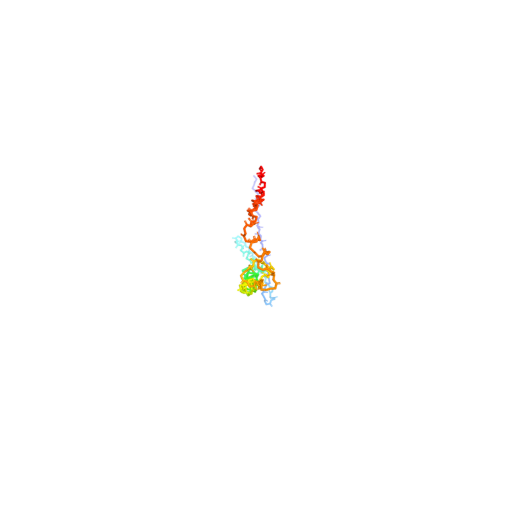4.502 1.00 52.47 117 ARG A C 1
ATOM 924 O O . ARG A 1 117 ? 33.275 21.873 -24.735 1.00 52.47 117 ARG A O 1
ATOM 931 N N . SER A 1 118 ? 34.926 22.566 -23.349 1.00 48.66 118 SER A N 1
ATOM 932 C CA . SER A 1 118 ? 34.425 21.966 -22.108 1.00 48.66 118 SER A CA 1
ATOM 933 C C . SER A 1 118 ? 33.178 22.721 -21.658 1.00 48.66 118 SER A C 1
ATOM 935 O O . SER A 1 118 ? 33.155 23.950 -21.721 1.00 48.66 118 SER A O 1
ATOM 937 N N . ALA A 1 119 ? 32.154 21.973 -21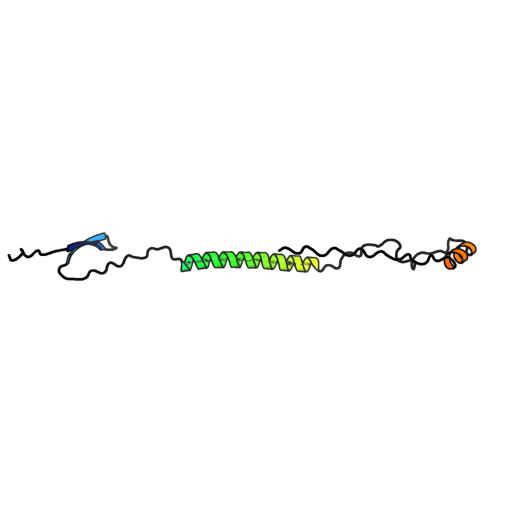.252 1.00 50.91 119 ALA A N 1
ATOM 938 C CA . ALA A 1 119 ? 30.926 22.488 -20.663 1.00 50.91 119 ALA A CA 1
ATOM 939 C C . ALA A 1 119 ? 31.199 23.161 -19.304 1.00 50.91 119 ALA A C 1
ATOM 941 O O . ALA A 1 119 ? 32.242 22.919 -18.692 1.00 50.91 119 ALA A O 1
ATOM 942 N N . GLY A 1 120 ? 30.275 24.046 -18.925 1.00 41.78 120 GLY A N 1
ATOM 943 C CA . GLY A 1 120 ? 30.383 25.027 -17.851 1.00 41.78 120 GLY A CA 1
ATOM 944 C C . GLY A 1 120 ? 30.569 24.455 -16.449 1.00 41.78 120 GLY A C 1
ATOM 945 O O . GLY A 1 120 ? 30.129 23.352 -16.133 1.00 41.78 120 GLY A O 1
ATOM 946 N N . SER A 1 121 ? 31.247 25.258 -15.638 1.00 48.81 121 SER A N 1
ATOM 947 C CA . SER A 1 121 ? 31.234 25.226 -14.182 1.00 48.81 121 SER A CA 1
ATOM 948 C C . SER A 1 121 ? 29.994 25.980 -13.700 1.00 48.81 121 SER A C 1
ATOM 950 O O . SER A 1 121 ? 29.917 27.184 -13.945 1.00 48.81 121 SER A O 1
ATOM 952 N N . ASP A 1 122 ? 29.068 25.289 -13.044 1.00 51.84 122 ASP A N 1
ATOM 953 C CA . ASP A 1 122 ? 28.046 25.934 -12.217 1.00 51.84 122 ASP A CA 1
ATOM 954 C C . ASP A 1 122 ? 28.530 25.960 -10.762 1.00 51.84 122 ASP A C 1
ATOM 956 O O . ASP A 1 122 ? 29.169 25.013 -10.288 1.00 51.84 122 ASP A O 1
ATOM 960 N N . GLU A 1 123 ? 28.272 27.107 -10.138 1.00 40.44 123 GLU A N 1
ATOM 961 C CA . GLU A 1 123 ? 28.411 27.435 -8.714 1.00 40.44 123 GLU A CA 1
ATOM 962 C C . GLU A 1 123 ? 27.556 26.540 -7.803 1.00 40.44 123 GLU A C 1
ATOM 964 O O . GLU A 1 123 ? 26.483 26.066 -8.245 1.00 40.44 123 GLU A O 1
#

Sequence (123 aa):
MGGRPFGLVINLNYKDGNGNIFQDAVFNQTVTLTEREDGLDGETIFMYVFLSGLSLLVVVGLHQLMESRKRRRPAPKVEMGTSSHNDVDLSWIPQETLNQINKASPKRSPRKRSQKRSAGSDE

Secondary structure (DSSP, 8-state):
-PPPP----EEEEEE-TTS-EEEEEESS-------------HHHHHHHHHHHHHHHHHHHHHHHHHHHHHTTSPPP----TT--GGG---TTS-HHHHHHHHHT----------PPPPPP---

Radius of gyration: 45.8 Å; chains: 1; bounding box: 88×40×124 Å

Organism: Collichthys lucidus (NCBI:txid240159)

Foldseek 3Di:
DDDDDDFDWDWDWDADPVGDIDIDIDGPDDDDDDDPCPPDPPVVVVVVVVVVVVVVVVVVVVVVVVVVVVVPPPDPPPPPPPPDVPPDDPVPPPVVVVVVCVVCPPDDDDDDDDDDDDDDDDD

pLDDT: mean 75.69, std 14.92, range [40.44, 98.0]

InterPro domains:
  IPR005595 Translocon-associated protein (TRAP), alpha subunit [PF03896] (3-97)